Protein AF-A0A7R9HHH2-F1 (afdb_monomer_lite)

Sequence (138 aa):
MLSQEPVNQCVPVCSQGCVRGSCVEPDVCRCNFGYVGANCSIQCQCNGHANCAGPDKLDQCLECHNNTKGSQCEKCKPLFVGDPTNNGQCVPCVDYCNGHTHVCINDSITSFPFSSVSSDISLDELEQYLGEGPTTSA

Structure (mmCIF, N/CA/C/O backbone):
data_AF-A0A7R9HHH2-F1
#
_entry.id   AF-A0A7R9HHH2-F1
#
loop_
_atom_site.group_PDB
_atom_site.id
_atom_site.type_symbol
_atom_site.label_atom_id
_atom_site.label_alt_id
_atom_site.label_comp_id
_atom_site.label_asym_id
_atom_site.label_entity_id
_atom_site.label_seq_id
_atom_site.pdbx_PDB_ins_code
_atom_site.Cartn_x
_atom_site.Cartn_y
_atom_site.Cartn_z
_atom_site.occupancy
_atom_site.B_iso_or_equiv
_atom_site.auth_seq_id
_atom_site.auth_comp_id
_atom_site.auth_asym_id
_atom_site.auth_atom_id
_atom_site.pdbx_PDB_model_num
ATOM 1 N N . MET A 1 1 ? -33.622 -30.530 -1.729 1.00 43.50 1 MET A N 1
ATOM 2 C CA . MET A 1 1 ? -33.291 -30.710 -0.304 1.00 43.50 1 MET A CA 1
ATOM 3 C C . MET A 1 1 ? -32.031 -29.914 -0.017 1.00 43.50 1 MET A C 1
ATOM 5 O O . MET A 1 1 ? -30.972 -30.309 -0.475 1.00 43.50 1 MET A O 1
ATOM 9 N N . LEU A 1 2 ? -32.158 -28.770 0.652 1.00 51.06 2 LEU A N 1
ATOM 10 C CA . LEU A 1 2 ? -31.061 -28.134 1.378 1.00 51.06 2 LEU A CA 1
ATOM 11 C C . LEU A 1 2 ? -31.624 -27.900 2.774 1.00 51.06 2 LEU A C 1
ATOM 13 O O . LEU A 1 2 ? -32.507 -27.069 2.967 1.00 51.06 2 LEU A O 1
ATOM 17 N N . SER A 1 3 ? -31.218 -28.756 3.698 1.00 51.06 3 SER A N 1
ATOM 18 C CA . SER A 1 3 ? -31.527 -28.678 5.118 1.00 51.06 3 SER A CA 1
ATOM 19 C C . SER A 1 3 ? -30.930 -27.390 5.684 1.00 51.06 3 SER A C 1
ATOM 21 O O . SER A 1 3 ? -29.721 -27.298 5.883 1.00 51.06 3 SER A O 1
ATOM 23 N N . GLN A 1 4 ? -31.773 -26.384 5.917 1.00 64.00 4 GLN A N 1
ATOM 24 C CA . GLN A 1 4 ? -31.454 -25.294 6.834 1.00 64.00 4 GLN A CA 1
ATOM 25 C C . GLN A 1 4 ? -31.542 -25.861 8.251 1.00 64.00 4 GLN A C 1
ATOM 27 O O . GLN A 1 4 ? -32.618 -25.941 8.838 1.00 64.00 4 GLN A O 1
ATOM 32 N N . GLU A 1 5 ? -30.400 -26.322 8.755 1.00 70.56 5 GLU A N 1
ATOM 33 C CA . GLU A 1 5 ? -30.196 -26.548 10.184 1.00 70.56 5 GLU A CA 1
ATOM 34 C C . GLU A 1 5 ? -30.477 -25.227 10.927 1.00 70.56 5 GLU A C 1
ATOM 36 O O . GLU A 1 5 ? -30.011 -24.170 10.480 1.00 70.56 5 GLU A O 1
ATOM 41 N N . PRO A 1 6 ? -31.228 -25.232 12.041 1.00 61.78 6 PRO A N 1
ATOM 42 C CA . PRO A 1 6 ? -31.394 -24.035 12.846 1.00 61.78 6 PRO A CA 1
ATOM 43 C C . PRO A 1 6 ? -30.031 -23.684 13.440 1.00 61.78 6 PRO A C 1
ATOM 45 O O . PRO A 1 6 ? -29.454 -24.453 14.210 1.00 61.78 6 PRO A O 1
ATOM 48 N N . VAL A 1 7 ? -29.495 -22.525 13.063 1.00 64.31 7 VAL A N 1
ATOM 49 C CA . VAL A 1 7 ? -28.223 -22.041 13.595 1.00 64.31 7 VAL A CA 1
ATOM 50 C C . VAL A 1 7 ? -28.445 -21.665 15.064 1.00 64.31 7 VAL A C 1
ATOM 52 O O . VAL A 1 7 ? -28.759 -20.524 15.385 1.00 64.31 7 VAL A O 1
ATOM 55 N N . ASN A 1 8 ? -28.289 -22.627 15.977 1.00 68.00 8 ASN A N 1
ATOM 56 C CA . ASN A 1 8 ? -28.248 -22.413 17.432 1.00 68.00 8 ASN A CA 1
ATOM 57 C C . ASN A 1 8 ? -26.927 -21.741 17.860 1.00 68.00 8 ASN A C 1
ATOM 59 O O . ASN A 1 8 ? -26.349 -22.071 18.894 1.00 68.00 8 ASN A O 1
ATOM 63 N N . GLN A 1 9 ? -26.410 -20.826 17.043 1.00 74.62 9 GLN A N 1
ATOM 64 C CA . GLN A 1 9 ? -25.161 -20.130 17.292 1.00 74.62 9 GLN A CA 1
ATOM 65 C C . GLN A 1 9 ? -25.474 -18.667 17.570 1.00 74.62 9 GLN A C 1
ATOM 67 O O . GLN A 1 9 ? -26.028 -17.964 16.726 1.00 74.62 9 GLN A O 1
ATOM 72 N N . CYS A 1 10 ? -25.110 -18.206 18.764 1.00 85.94 10 CYS A N 1
ATOM 73 C CA . CYS A 1 10 ? -25.098 -16.784 19.062 1.00 85.94 10 CYS A CA 1
ATOM 74 C C . CYS A 1 10 ? -24.119 -16.101 18.101 1.00 85.94 10 CYS A C 1
ATOM 76 O O . CYS A 1 10 ? -22.928 -16.416 18.108 1.00 85.94 10 CYS A O 1
ATOM 78 N N . VAL A 1 11 ? -24.623 -15.185 17.275 1.00 89.06 11 VAL A N 1
ATOM 79 C CA . VAL A 1 11 ? -23.79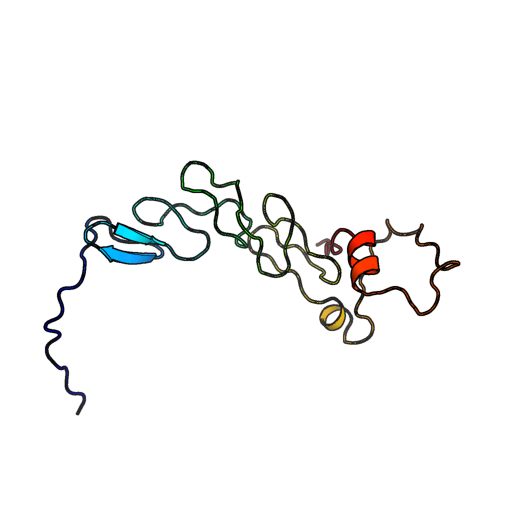3 -14.342 16.410 1.00 89.06 11 VAL A CA 1
ATOM 80 C C . VAL A 1 11 ? -23.595 -12.975 17.068 1.00 89.06 11 VAL A C 1
ATOM 82 O O . VAL A 1 11 ? -24.539 -12.447 17.665 1.00 89.06 11 VAL A O 1
ATOM 85 N N . PRO A 1 12 ? -22.386 -12.396 17.003 1.00 94.31 12 PRO A N 1
ATOM 86 C CA . PRO A 1 12 ? -22.137 -11.071 17.550 1.00 94.31 12 PRO A CA 1
ATOM 87 C C . PRO A 1 12 ? -22.927 -10.009 16.776 1.00 94.31 12 PRO A C 1
ATOM 89 O O . PRO A 1 12 ? -23.108 -10.106 15.560 1.00 94.31 12 PRO A O 1
ATOM 92 N N . VAL A 1 13 ? -23.384 -8.982 17.493 1.00 96.19 13 VAL A N 1
ATOM 93 C CA . VAL A 1 13 ? -24.129 -7.853 16.926 1.00 96.19 13 VAL A CA 1
ATOM 94 C C . VAL A 1 13 ? -23.319 -6.578 17.116 1.00 96.19 13 VAL A C 1
ATOM 96 O O . VAL A 1 13 ? -22.905 -6.264 18.226 1.00 96.19 13 VAL A O 1
ATOM 99 N N . CYS A 1 14 ? -23.126 -5.832 16.031 1.00 97.44 14 CYS A N 1
ATOM 100 C CA . CYS A 1 14 ? -22.473 -4.529 16.038 1.00 97.44 14 CYS A CA 1
ATOM 101 C C . CYS A 1 14 ? -23.527 -3.477 15.691 1.00 97.44 14 CYS A C 1
ATOM 103 O O . CYS A 1 14 ? -24.030 -3.455 14.568 1.00 97.44 14 CYS A O 1
ATOM 105 N N . SER A 1 15 ? -23.874 -2.622 16.647 1.00 96.50 15 SER A N 1
ATOM 106 C CA . SER A 1 15 ? -24.962 -1.640 16.548 1.00 96.50 15 SER A CA 1
ATOM 107 C C . SER A 1 15 ? -24.768 -0.637 15.406 1.00 96.50 15 SER A C 1
ATOM 109 O O . SER A 1 15 ? -25.725 -0.282 14.723 1.00 96.50 15 SER A O 1
ATOM 111 N N . GLN A 1 16 ? -23.522 -0.226 15.162 1.00 95.00 16 GLN A N 1
ATOM 112 C CA . GLN A 1 16 ? -23.128 0.654 14.053 1.00 95.00 16 GLN A CA 1
ATOM 113 C C . GLN A 1 16 ? -22.808 -0.110 12.755 1.00 95.00 16 GLN A C 1
ATOM 115 O O . GLN A 1 16 ? -22.513 0.503 11.728 1.00 95.00 16 GLN A O 1
ATOM 120 N N . GLY A 1 17 ? -22.839 -1.445 12.798 1.00 96.56 17 GLY A N 1
ATOM 121 C CA . GLY A 1 17 ? -22.335 -2.316 11.741 1.00 96.56 17 GLY A CA 1
ATOM 122 C C . GLY A 1 17 ? -20.811 -2.255 11.567 1.00 96.56 17 GLY A C 1
ATOM 123 O O . GLY A 1 17 ? -20.118 -1.473 12.210 1.00 96.56 17 GLY A O 1
ATOM 124 N N . CYS A 1 18 ? -20.289 -3.090 10.666 1.00 98.12 18 CYS A N 1
ATOM 125 C CA . CYS A 1 18 ? -18.897 -3.049 10.212 1.00 98.12 18 CYS A CA 1
ATOM 126 C C . CYS A 1 18 ? -18.901 -2.859 8.689 1.00 98.12 18 CYS A C 1
ATOM 128 O O . CYS A 1 18 ? -19.166 -3.808 7.955 1.00 98.12 18 CYS A O 1
ATOM 130 N N . VAL A 1 19 ? -18.645 -1.639 8.204 1.00 97.88 19 VAL A N 1
ATOM 131 C CA . VAL A 1 19 ? -18.806 -1.260 6.784 1.00 97.88 19 VAL A CA 1
ATOM 132 C C . VAL A 1 19 ? -17.877 -2.070 5.881 1.00 97.88 19 VAL A C 1
ATOM 134 O O . VAL A 1 19 ? -18.279 -2.550 4.824 1.00 97.88 19 VAL A O 1
ATOM 137 N N . ARG A 1 20 ? -16.622 -2.234 6.310 1.00 97.88 20 ARG A N 1
ATOM 138 C CA . ARG A 1 20 ? -15.601 -3.038 5.626 1.00 97.88 20 ARG A CA 1
ATOM 139 C C . ARG A 1 20 ? -14.915 -3.961 6.614 1.00 97.88 20 ARG A C 1
ATOM 141 O O . ARG A 1 20 ? -13.722 -3.845 6.872 1.00 97.88 20 ARG A O 1
ATOM 148 N N . GLY A 1 21 ? -15.695 -4.854 7.201 1.00 97.38 21 GLY A N 1
ATOM 149 C CA . GLY A 1 21 ? -15.194 -5.818 8.164 1.00 97.38 21 GLY A CA 1
ATOM 150 C C . GLY A 1 21 ? -16.255 -6.823 8.567 1.00 97.38 21 GLY A C 1
ATOM 151 O O . GLY A 1 21 ? -17.317 -6.921 7.956 1.00 97.38 21 GLY A O 1
ATOM 152 N N . SER A 1 22 ? -15.964 -7.570 9.621 1.00 97.50 22 SER A N 1
ATOM 153 C CA . SER A 1 22 ? -16.910 -8.498 10.233 1.00 97.50 22 SER A CA 1
ATOM 154 C C . SER A 1 22 ? -17.031 -8.209 11.720 1.00 97.50 22 SER A C 1
ATOM 156 O O . SER A 1 22 ? -16.032 -7.917 12.376 1.00 97.50 22 SER A O 1
ATOM 158 N N . CYS A 1 23 ? -18.248 -8.315 12.244 1.00 97.62 23 CYS A N 1
ATOM 159 C CA . CYS A 1 23 ? -18.484 -8.254 13.679 1.00 97.62 23 CYS A CA 1
ATOM 160 C C . CYS A 1 23 ? -17.935 -9.540 14.305 1.00 97.62 23 CYS A C 1
ATOM 162 O O . CYS A 1 23 ? -18.311 -10.634 13.878 1.00 97.62 23 CYS A O 1
ATOM 164 N N . VAL A 1 24 ? -17.009 -9.418 15.252 1.00 96.38 24 VAL A N 1
ATOM 165 C CA . VAL A 1 24 ? -16.363 -10.572 15.904 1.00 96.38 24 VAL A CA 1
ATOM 166 C C . VAL A 1 24 ? -16.789 -10.723 17.359 1.00 96.38 24 VAL A C 1
ATOM 168 O O . VAL A 1 24 ? -16.824 -11.840 17.864 1.00 96.38 24 VAL A O 1
ATOM 171 N N . GLU A 1 25 ? -17.200 -9.626 17.992 1.00 96.06 25 GLU A N 1
ATOM 172 C CA . GLU A 1 25 ? -17.791 -9.566 19.332 1.00 96.06 25 GLU A CA 1
ATOM 173 C C . GLU A 1 25 ? -18.835 -8.432 19.349 1.00 96.06 25 GLU A C 1
ATOM 175 O O . GLU A 1 25 ? -18.867 -7.643 18.398 1.00 96.06 25 GLU A O 1
ATOM 180 N N . PRO A 1 26 ? -19.707 -8.327 20.371 1.00 95.81 26 PRO A N 1
ATOM 181 C CA . PRO A 1 26 ? -20.641 -7.210 20.473 1.00 95.81 26 PRO A CA 1
ATOM 182 C C . PRO A 1 26 ? -19.933 -5.857 20.333 1.00 95.81 26 PRO A C 1
ATOM 184 O O . PRO A 1 26 ? -19.032 -5.547 21.106 1.00 95.81 26 PRO A O 1
ATOM 187 N N . ASP A 1 27 ? -20.326 -5.088 19.317 1.00 96.31 27 ASP A N 1
ATOM 188 C CA . ASP A 1 27 ? -19.736 -3.789 18.951 1.00 96.31 27 ASP A CA 1
ATOM 189 C C . ASP A 1 27 ? -18.217 -3.786 18.654 1.00 96.31 27 ASP A C 1
ATOM 191 O O . ASP A 1 27 ? -17.600 -2.722 18.598 1.00 96.31 27 ASP A O 1
ATOM 195 N N . VAL A 1 28 ? -17.611 -4.950 18.385 1.00 97.19 28 VAL A N 1
ATOM 196 C CA . VAL A 1 28 ? -16.199 -5.066 17.983 1.00 97.19 28 VAL A CA 1
ATOM 197 C C . VAL A 1 28 ? -16.096 -5.551 16.541 1.00 97.19 28 VAL A C 1
ATOM 199 O O . VAL A 1 28 ? -16.453 -6.686 16.203 1.00 97.19 28 VAL A O 1
ATOM 202 N N . CYS A 1 29 ? -15.545 -4.693 15.684 1.00 98.25 29 CYS A N 1
ATOM 203 C CA . CYS A 1 29 ? -15.290 -5.006 14.285 1.00 98.25 29 CYS A CA 1
ATOM 204 C C . CYS A 1 29 ? -13.851 -5.482 14.052 1.00 98.25 29 CYS A C 1
ATOM 206 O O . CYS A 1 29 ? -12.887 -4.817 14.425 1.00 98.25 29 CYS A O 1
ATOM 208 N N . ARG A 1 30 ? -13.701 -6.589 13.319 1.00 98.19 30 ARG A N 1
ATOM 209 C CA . ARG A 1 30 ? -12.452 -6.937 12.632 1.00 98.19 30 ARG A CA 1
ATOM 210 C C . ARG A 1 30 ? -12.483 -6.329 11.236 1.00 98.19 30 ARG A C 1
ATOM 212 O O . ARG A 1 30 ? -13.235 -6.801 10.380 1.00 98.19 30 ARG A O 1
ATOM 219 N N . CYS A 1 31 ? -11.686 -5.290 11.017 1.00 98.69 31 CYS A N 1
ATOM 220 C CA . CYS A 1 31 ? -11.637 -4.591 9.738 1.00 98.69 31 CYS A CA 1
ATOM 221 C C . CYS A 1 31 ? -10.892 -5.381 8.662 1.00 98.69 31 CYS A C 1
ATOM 223 O O . CYS A 1 31 ? -9.963 -6.139 8.941 1.00 98.69 31 CYS A O 1
ATOM 225 N N . ASN A 1 32 ? -11.333 -5.198 7.420 1.00 98.62 32 ASN A N 1
ATOM 226 C CA . ASN A 1 32 ? -10.644 -5.687 6.238 1.00 98.62 32 ASN A CA 1
ATOM 227 C C . ASN A 1 32 ? -9.340 -4.907 6.030 1.00 98.62 32 ASN A C 1
ATOM 229 O O . ASN A 1 32 ? -9.160 -3.809 6.556 1.00 98.62 32 ASN A O 1
ATOM 233 N N . PHE A 1 33 ? -8.457 -5.472 5.210 1.00 98.44 33 PHE A N 1
ATOM 234 C CA . PHE A 1 33 ? -7.183 -4.861 4.849 1.00 98.44 33 PHE A CA 1
ATOM 235 C C . PHE A 1 33 ? -7.333 -3.399 4.395 1.00 98.44 33 PHE A C 1
ATOM 237 O O . PHE A 1 33 ? -8.175 -3.094 3.549 1.00 98.44 33 PHE A O 1
ATOM 244 N N . GLY A 1 34 ? -6.506 -2.515 4.957 1.00 98.50 34 GLY A N 1
ATOM 245 C CA . GLY A 1 34 ? -6.476 -1.088 4.638 1.00 98.50 34 GLY A CA 1
ATOM 246 C C . GLY A 1 34 ? -7.580 -0.253 5.293 1.00 98.50 34 GLY A C 1
ATOM 247 O O . GLY A 1 34 ? -7.706 0.924 4.956 1.00 98.50 34 GLY A O 1
ATOM 248 N N . TYR A 1 35 ? -8.368 -0.820 6.215 1.00 98.69 35 TYR A N 1
ATOM 249 C CA . TYR A 1 35 ? -9.439 -0.109 6.920 1.00 98.69 35 TYR A CA 1
ATOM 250 C C . TYR A 1 35 ? -9.299 -0.190 8.440 1.00 98.69 35 TYR A C 1
ATOM 252 O O . TYR A 1 35 ? -8.895 -1.208 8.997 1.00 98.69 35 TYR A O 1
ATOM 260 N N . VAL A 1 36 ? -9.673 0.897 9.112 1.00 98.44 36 VAL A N 1
ATOM 261 C CA . VAL A 1 36 ? -9.602 1.085 10.566 1.00 98.44 36 VAL A CA 1
ATOM 262 C C . VAL A 1 36 ? -10.813 1.882 11.077 1.00 98.44 36 VAL A C 1
ATOM 264 O O . VAL A 1 36 ? -11.684 2.305 10.311 1.00 98.44 36 VAL A O 1
ATOM 267 N N . GLY A 1 37 ? -10.875 2.090 12.394 1.00 97.62 37 GLY A N 1
ATOM 268 C CA . GLY A 1 37 ? -11.965 2.793 13.075 1.00 97.62 37 GLY A CA 1
ATOM 269 C C . GLY A 1 37 ? -13.042 1.850 13.613 1.00 97.62 37 GLY A C 1
ATOM 270 O O . GLY A 1 37 ? -13.076 0.669 13.274 1.00 97.62 37 GLY A O 1
ATOM 271 N N . ALA A 1 38 ? -13.932 2.383 14.455 1.00 96.69 38 ALA A N 1
ATOM 272 C CA . ALA A 1 38 ? -14.899 1.588 15.221 1.00 96.69 38 ALA A CA 1
ATOM 273 C C . ALA A 1 38 ? -15.819 0.709 14.350 1.00 96.69 38 ALA A C 1
ATOM 275 O O . ALA A 1 38 ? -16.127 -0.414 14.729 1.00 96.69 38 ALA A O 1
ATOM 276 N N . ASN A 1 39 ? -16.212 1.191 13.166 1.00 97.69 39 ASN A N 1
ATOM 277 C CA . ASN A 1 39 ? -17.040 0.460 12.201 1.00 97.69 39 ASN A CA 1
ATOM 278 C C . ASN A 1 39 ? -16.316 0.183 10.866 1.00 97.69 39 ASN A C 1
ATOM 280 O O . ASN A 1 39 ? -16.965 -0.121 9.863 1.00 97.69 39 ASN A O 1
ATOM 284 N N . CYS A 1 40 ? -14.984 0.301 10.827 1.00 98.31 40 CYS A N 1
ATOM 285 C CA . CYS A 1 40 ? -14.160 0.075 9.633 1.00 98.31 40 CYS A CA 1
ATOM 286 C C . CYS A 1 40 ? -14.470 0.987 8.430 1.00 98.31 40 CYS A C 1
ATOM 288 O O . CYS A 1 40 ? -14.294 0.572 7.283 1.00 98.31 40 CYS A O 1
ATOM 290 N N . SER A 1 41 ? -14.964 2.209 8.652 1.00 98.00 41 SER A N 1
ATOM 291 C CA . SER A 1 41 ? -15.246 3.160 7.567 1.00 98.00 41 SER A CA 1
ATOM 292 C C . SER A 1 41 ? -14.051 4.032 7.170 1.00 98.00 41 SER A C 1
ATOM 294 O O . SER A 1 41 ? -14.143 4.754 6.180 1.00 98.00 41 SER A O 1
ATOM 296 N N . ILE A 1 42 ? -12.956 4.013 7.936 1.00 98.06 42 ILE A N 1
ATOM 297 C CA . ILE A 1 42 ? -11.800 4.890 7.722 1.00 98.06 42 ILE A CA 1
ATOM 298 C C . ILE A 1 42 ? -10.736 4.114 6.951 1.00 98.06 42 ILE A C 1
ATOM 300 O O . ILE A 1 42 ? -10.333 3.033 7.372 1.00 98.06 42 ILE A O 1
ATOM 304 N N . GLN A 1 43 ? -10.288 4.652 5.820 1.00 98.25 43 GLN A N 1
ATOM 305 C CA . GLN A 1 43 ? -9.253 4.035 4.995 1.00 98.25 43 GLN A CA 1
ATOM 306 C C . GLN A 1 43 ? -7.859 4.526 5.407 1.00 98.25 43 GLN A C 1
ATOM 308 O O . GLN A 1 43 ? -7.663 5.716 5.651 1.00 98.25 43 GLN A O 1
ATOM 313 N N . CYS A 1 44 ? -6.889 3.616 5.449 1.00 98.44 44 CYS A N 1
ATOM 314 C CA . CYS A 1 44 ? -5.477 3.947 5.622 1.00 98.44 44 CYS A CA 1
ATOM 315 C C . CYS A 1 44 ? -4.924 4.710 4.403 1.00 98.44 44 CYS A C 1
ATOM 317 O O . CYS A 1 44 ? -5.273 4.416 3.259 1.00 98.44 44 CYS A O 1
ATOM 319 N N . GLN A 1 45 ? -3.999 5.641 4.635 1.00 98.38 45 GLN A N 1
ATOM 320 C CA . GLN A 1 45 ? -3.328 6.464 3.618 1.00 98.38 45 GLN A CA 1
ATOM 321 C C . GLN A 1 45 ? -2.062 5.771 3.084 1.00 98.38 45 GLN A C 1
ATOM 323 O O . GLN A 1 45 ? -0.987 6.350 3.007 1.00 98.38 45 GLN A O 1
ATOM 328 N N . CYS A 1 46 ? -2.201 4.497 2.715 1.00 98.50 46 CYS A N 1
ATOM 329 C CA . CYS A 1 46 ? -1.101 3.638 2.259 1.00 98.50 46 CYS A CA 1
ATOM 330 C C . CYS A 1 46 ? -1.240 3.252 0.782 1.00 98.50 46 CYS A C 1
ATOM 332 O O . CYS A 1 46 ? -0.943 2.120 0.410 1.00 98.50 46 CYS A O 1
ATOM 334 N N . ASN A 1 47 ? -1.834 4.137 -0.028 1.00 98.00 47 ASN A N 1
ATOM 335 C CA . ASN A 1 47 ? -2.165 3.909 -1.442 1.00 98.00 47 ASN A CA 1
ATOM 336 C C . ASN A 1 47 ? -2.947 2.610 -1.734 1.00 98.00 47 ASN A C 1
ATOM 338 O O . ASN A 1 47 ? -2.990 2.157 -2.868 1.00 98.00 47 ASN A O 1
ATOM 342 N N . GLY A 1 48 ? -3.612 2.025 -0.731 1.00 98.06 48 GLY A N 1
ATOM 343 C CA . GLY A 1 48 ? -4.319 0.745 -0.869 1.00 98.06 48 GLY A CA 1
ATOM 344 C C . GLY A 1 48 ? 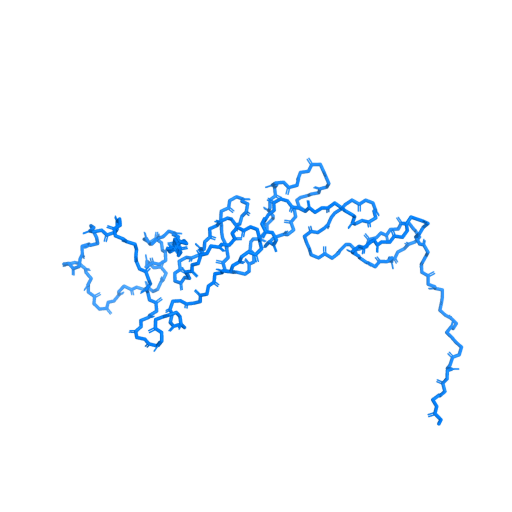-3.439 -0.498 -0.697 1.00 98.06 48 GLY A C 1
ATOM 345 O O . GLY A 1 48 ? -3.909 -1.606 -0.932 1.00 98.06 48 GLY A O 1
ATOM 346 N N . HIS A 1 49 ? -2.194 -0.339 -0.243 1.00 98.44 49 HIS A N 1
ATOM 347 C CA . HIS A 1 49 ? -1.194 -1.408 -0.209 1.00 98.44 49 HIS A CA 1
ATOM 348 C C . HIS A 1 49 ? -0.690 -1.774 1.190 1.00 98.44 49 HIS A C 1
ATOM 350 O O . HIS A 1 49 ? 0.194 -2.618 1.299 1.00 98.44 49 HIS A O 1
ATOM 356 N N . ALA A 1 50 ? -1.246 -1.214 2.267 1.00 98.56 50 ALA A N 1
ATOM 357 C CA . ALA A 1 50 ? -0.924 -1.634 3.632 1.00 98.56 50 ALA A CA 1
ATOM 358 C C . ALA A 1 50 ? -2.072 -1.397 4.620 1.00 98.56 50 ALA A C 1
ATOM 360 O O . ALA A 1 50 ? -2.939 -0.544 4.411 1.00 98.56 50 ALA A O 1
ATOM 361 N N . ASN A 1 51 ? -2.010 -2.109 5.747 1.00 98.50 51 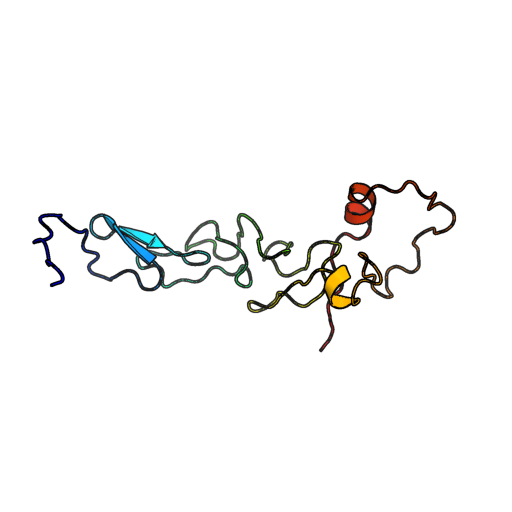ASN A N 1
ATOM 362 C CA . ASN A 1 51 ? -2.651 -1.667 6.984 1.00 98.50 51 ASN A CA 1
ATOM 363 C C . ASN A 1 51 ? -1.838 -0.527 7.616 1.00 98.50 51 ASN A C 1
ATOM 365 O O . ASN A 1 51 ? -0.619 -0.450 7.447 1.00 98.50 51 ASN A O 1
ATOM 369 N N . CYS A 1 52 ? -2.509 0.318 8.391 1.00 98.56 52 CYS A N 1
ATOM 370 C CA . CYS A 1 52 ? -1.906 1.424 9.126 1.00 98.56 52 CYS A CA 1
ATOM 371 C C . CYS A 1 52 ? -1.964 1.187 10.639 1.00 98.56 52 CYS A C 1
ATOM 373 O O . CYS A 1 52 ? -2.712 0.336 11.123 1.00 98.56 52 CYS A O 1
ATOM 375 N N . ALA A 1 53 ? -1.169 1.947 11.392 1.00 98.12 53 ALA A N 1
ATOM 376 C CA . ALA A 1 53 ? -1.037 1.782 12.839 1.00 98.12 53 ALA A CA 1
ATOM 377 C C . ALA A 1 53 ? -2.343 2.018 13.625 1.00 98.12 53 ALA A C 1
ATOM 379 O O . ALA A 1 53 ? -2.459 1.566 14.763 1.00 98.12 53 ALA A O 1
ATOM 380 N N . GLY A 1 54 ? -3.325 2.709 13.042 1.00 97.31 54 GLY A N 1
ATOM 381 C CA . GLY A 1 54 ? -4.645 2.889 13.641 1.00 97.31 54 GLY A CA 1
ATOM 382 C C . GLY A 1 54 ? -5.406 4.088 13.070 1.00 97.31 54 GLY A C 1
ATOM 383 O O . GLY A 1 54 ? -4.899 4.770 12.180 1.00 97.31 54 GLY A O 1
ATOM 384 N N . PRO A 1 55 ? -6.614 4.375 13.591 1.00 97.38 55 PRO A N 1
ATOM 385 C CA . PRO A 1 55 ? -7.467 5.462 13.101 1.00 97.38 55 PRO A CA 1
ATOM 386 C C . PRO A 1 55 ? -6.856 6.862 13.271 1.00 97.38 55 PRO A C 1
ATOM 388 O O . PRO A 1 55 ? -7.172 7.748 12.484 1.00 97.38 55 PRO A O 1
ATOM 391 N N . ASP A 1 56 ? -5.952 7.046 14.237 1.00 97.94 56 ASP A N 1
ATOM 392 C CA . ASP A 1 56 ? -5.261 8.323 14.479 1.00 97.94 56 ASP A CA 1
ATOM 393 C C . ASP A 1 56 ? -3.947 8.465 13.690 1.00 97.94 56 ASP A C 1
ATOM 395 O O . ASP A 1 56 ? -3.295 9.505 13.748 1.00 97.94 56 ASP A O 1
ATOM 399 N N . LYS A 1 57 ? -3.517 7.407 12.991 1.00 98.12 57 LYS A N 1
ATOM 400 C CA . LYS A 1 57 ? -2.223 7.322 12.296 1.00 98.12 57 LYS A CA 1
ATOM 401 C C . LYS A 1 57 ? -2.385 6.609 10.959 1.00 98.12 57 LYS A C 1
ATOM 403 O O . LYS A 1 57 ? -1.882 5.502 10.759 1.00 98.12 57 LYS A O 1
ATOM 408 N N . LEU A 1 58 ? -3.155 7.233 10.071 1.00 98.31 58 LEU A N 1
ATOM 409 C CA . LEU A 1 58 ? -3.550 6.641 8.792 1.00 98.31 58 LEU A CA 1
ATOM 410 C C . LEU A 1 58 ? -2.387 6.509 7.801 1.00 98.31 58 LEU A C 1
ATOM 412 O O . LEU A 1 58 ? -2.433 5.634 6.944 1.00 98.31 58 LEU A O 1
ATOM 416 N N . ASP A 1 59 ? -1.370 7.355 7.926 1.00 97.88 59 ASP A N 1
ATOM 417 C CA . ASP A 1 59 ? -0.167 7.443 7.091 1.00 97.88 59 ASP A CA 1
ATOM 418 C C . ASP A 1 59 ? 1.000 6.584 7.606 1.00 97.88 59 ASP A C 1
ATOM 420 O O . ASP A 1 59 ? 1.978 6.358 6.896 1.00 97.88 59 ASP A O 1
ATOM 424 N N . GLN A 1 60 ? 0.906 6.060 8.833 1.00 98.25 60 GLN A N 1
ATOM 425 C CA . GLN A 1 60 ? 1.898 5.136 9.374 1.00 98.25 60 GLN A CA 1
ATOM 426 C C . GLN A 1 60 ? 1.609 3.709 8.893 1.00 98.25 60 GLN A C 1
ATOM 428 O O . GLN A 1 60 ? 0.991 2.907 9.601 1.00 98.25 60 GLN A O 1
ATOM 433 N N . CYS A 1 61 ? 2.059 3.401 7.680 1.00 98.56 61 CYS A N 1
ATOM 434 C CA . CYS A 1 61 ? 1.907 2.090 7.055 1.00 98.56 61 CYS A CA 1
ATOM 435 C C . CYS A 1 61 ? 2.796 1.039 7.733 1.00 98.56 61 CYS A C 1
ATOM 437 O O . CYS A 1 61 ? 3.971 1.285 8.002 1.00 98.56 61 CYS A O 1
ATOM 439 N N . LEU A 1 62 ? 2.226 -0.132 8.037 1.00 98.12 62 LEU A N 1
ATOM 440 C CA . LEU A 1 62 ? 2.914 -1.190 8.786 1.00 98.12 62 LEU A CA 1
ATOM 441 C C . LEU A 1 62 ? 3.794 -2.060 7.882 1.00 98.12 62 LEU A C 1
ATOM 443 O O . LEU A 1 62 ? 4.981 -2.230 8.146 1.00 98.12 62 LEU A O 1
ATOM 447 N N . GLU A 1 63 ? 3.207 -2.601 6.815 1.00 98.19 63 GLU A N 1
ATOM 448 C CA . GLU A 1 63 ? 3.886 -3.459 5.845 1.00 98.19 63 GLU A CA 1
ATOM 449 C C . GLU A 1 63 ? 3.283 -3.240 4.455 1.00 98.19 63 GLU A C 1
ATOM 451 O O . GLU A 1 63 ? 2.079 -3.408 4.261 1.00 98.19 63 GLU A O 1
ATOM 456 N N . CYS A 1 64 ? 4.119 -2.850 3.491 1.00 98.44 64 CYS A N 1
ATOM 457 C CA . CYS A 1 64 ? 3.698 -2.643 2.110 1.00 98.44 64 CYS A CA 1
ATOM 458 C C . CYS A 1 64 ? 3.586 -3.970 1.343 1.00 98.44 64 CYS A C 1
ATOM 460 O O . CYS A 1 64 ? 4.546 -4.741 1.234 1.00 98.44 64 CYS A O 1
ATOM 462 N N . HIS A 1 65 ? 2.415 -4.198 0.755 1.00 98.31 65 HIS A N 1
ATOM 463 C CA . HIS A 1 65 ? 2.068 -5.342 -0.085 1.00 98.31 65 HIS A CA 1
ATOM 464 C C . HIS A 1 65 ? 2.038 -4.955 -1.573 1.00 98.31 65 HIS A C 1
ATOM 466 O O . HIS A 1 65 ? 2.422 -3.856 -1.955 1.00 98.31 65 HIS A O 1
ATOM 472 N N . ASN A 1 66 ? 1.628 -5.877 -2.448 1.00 97.88 66 ASN A N 1
ATOM 473 C CA . ASN A 1 66 ? 1.512 -5.643 -3.898 1.00 97.88 66 ASN A CA 1
ATOM 474 C C . ASN A 1 66 ? 2.792 -5.105 -4.561 1.00 97.88 66 ASN A C 1
ATOM 476 O O . ASN A 1 66 ? 2.733 -4.268 -5.455 1.00 97.88 66 ASN A O 1
ATOM 480 N N . ASN A 1 67 ? 3.951 -5.602 -4.121 1.00 97.31 67 ASN A N 1
ATOM 481 C CA . ASN A 1 67 ? 5.264 -5.211 -4.642 1.00 97.31 67 ASN A CA 1
ATOM 482 C C . ASN A 1 67 ? 5.567 -3.713 -4.504 1.00 97.31 67 ASN A C 1
ATOM 484 O O . ASN A 1 67 ? 6.334 -3.155 -5.287 1.00 97.31 67 ASN A O 1
ATOM 488 N N . THR A 1 68 ? 4.998 -3.078 -3.480 1.00 97.88 68 THR A N 1
ATOM 489 C CA . THR A 1 68 ? 5.222 -1.665 -3.178 1.00 97.88 68 THR A CA 1
ATOM 490 C C . THR A 1 68 ? 6.194 -1.464 -2.017 1.00 97.88 68 THR A C 1
ATOM 492 O O . THR A 1 68 ? 6.483 -2.375 -1.235 1.00 97.88 68 THR A O 1
ATOM 495 N N . LYS A 1 69 ? 6.739 -0.258 -1.920 1.00 96.75 69 LYS A N 1
ATOM 496 C CA . LYS A 1 69 ? 7.601 0.232 -0.847 1.00 96.75 69 LYS A CA 1
ATOM 497 C C . LYS A 1 69 ? 7.445 1.749 -0.720 1.00 96.75 69 LYS A C 1
ATOM 499 O O . LYS A 1 69 ? 6.736 2.372 -1.504 1.00 96.75 69 LYS A O 1
ATOM 504 N N . GLY A 1 70 ? 8.148 2.335 0.242 1.00 96.12 70 GLY A N 1
ATOM 505 C CA . GLY A 1 70 ? 7.998 3.747 0.605 1.00 96.12 70 GLY A CA 1
ATOM 506 C C . GLY A 1 70 ? 7.247 3.887 1.923 1.00 96.12 70 GLY A C 1
ATOM 507 O O . GLY A 1 70 ? 6.821 2.887 2.502 1.00 96.12 70 GLY A O 1
ATOM 508 N N . SER A 1 71 ? 7.128 5.112 2.430 1.00 97.00 71 SER A N 1
ATOM 509 C CA . SER A 1 71 ? 6.440 5.354 3.706 1.00 97.00 71 SER A CA 1
ATOM 510 C C . SER A 1 71 ? 4.929 5.169 3.594 1.00 97.00 71 SER A C 1
ATOM 512 O O . SER A 1 71 ? 4.295 4.778 4.568 1.00 97.00 71 SER A O 1
ATOM 514 N N . GLN A 1 72 ? 4.371 5.404 2.406 1.00 98.00 72 GLN A N 1
ATOM 515 C CA . GLN A 1 72 ? 2.952 5.281 2.081 1.00 98.00 72 GLN A CA 1
ATOM 516 C C . GLN A 1 72 ? 2.703 4.238 0.985 1.00 98.00 72 GLN A C 1
ATOM 518 O O . GLN A 1 72 ? 1.647 4.247 0.348 1.00 98.00 72 GLN A O 1
ATOM 523 N N . CYS A 1 73 ? 3.663 3.338 0.755 1.00 98.25 73 CYS A N 1
ATOM 524 C CA . CYS A 1 73 ? 3.602 2.325 -0.298 1.00 98.25 73 CYS A CA 1
ATOM 525 C C . CYS A 1 73 ? 3.421 2.922 -1.709 1.00 98.25 73 CYS A C 1
ATOM 527 O O . CYS A 1 73 ? 2.752 2.355 -2.567 1.00 98.25 73 CYS A O 1
ATOM 529 N N . GLU A 1 74 ? 4.004 4.097 -1.927 1.00 96.69 74 GLU A N 1
ATOM 530 C CA . GLU A 1 74 ? 3.855 4.937 -3.115 1.00 96.69 74 GLU A CA 1
ATOM 531 C C . GLU A 1 74 ? 4.863 4.631 -4.232 1.00 96.69 74 GLU A C 1
ATOM 533 O O . GLU A 1 74 ? 4.871 5.297 -5.263 1.00 96.69 74 GLU A O 1
ATOM 538 N N . LYS A 1 75 ? 5.725 3.630 -4.037 1.00 96.25 75 LYS A N 1
ATOM 539 C CA . LYS A 1 75 ? 6.792 3.262 -4.975 1.00 96.25 75 LYS A CA 1
ATOM 540 C C . LYS A 1 75 ? 6.788 1.771 -5.243 1.00 96.25 75 LYS A C 1
ATOM 542 O O . LYS A 1 75 ? 6.474 0.987 -4.352 1.00 96.25 75 LYS A O 1
ATOM 547 N N . CYS A 1 76 ? 7.214 1.358 -6.430 1.00 96.56 76 CYS A N 1
ATOM 548 C CA . CYS A 1 76 ? 7.452 -0.053 -6.703 1.00 96.56 76 CYS A CA 1
ATOM 549 C C . CYS A 1 76 ? 8.765 -0.524 -6.071 1.00 96.56 76 CYS A C 1
ATOM 551 O O . CYS A 1 76 ? 9.756 0.210 -5.999 1.00 96.56 76 CYS A O 1
ATOM 553 N N . LYS A 1 77 ? 8.785 -1.773 -5.602 1.00 95.62 77 LYS A N 1
ATOM 554 C CA . LYS A 1 77 ? 10.029 -2.467 -5.255 1.00 95.62 77 LYS A CA 1
ATOM 555 C C . LYS A 1 77 ? 10.912 -2.617 -6.510 1.00 95.62 77 LYS A C 1
ATOM 557 O O . LYS A 1 77 ? 10.384 -2.571 -7.624 1.00 95.62 77 LYS A O 1
ATOM 562 N N . PRO A 1 78 ? 12.236 -2.801 -6.355 1.00 91.81 78 PRO A N 1
ATOM 563 C CA . PRO A 1 78 ? 13.110 -3.167 -7.468 1.00 91.81 78 PRO A CA 1
ATOM 564 C C . PRO A 1 78 ? 12.561 -4.361 -8.257 1.00 91.81 78 PRO A C 1
ATOM 566 O O . PRO A 1 78 ? 11.908 -5.222 -7.676 1.00 91.81 78 PRO A O 1
ATOM 569 N N . LEU A 1 79 ? 12.846 -4.419 -9.562 1.00 91.56 79 LEU A N 1
ATOM 570 C CA . LEU A 1 79 ? 12.359 -5.463 -10.487 1.00 91.56 79 LEU A CA 1
ATOM 571 C C . LEU A 1 79 ? 10.842 -5.439 -10.761 1.00 91.56 79 LEU A C 1
ATOM 573 O O . LEU A 1 79 ? 10.331 -6.293 -11.490 1.00 91.56 79 LEU A O 1
ATOM 577 N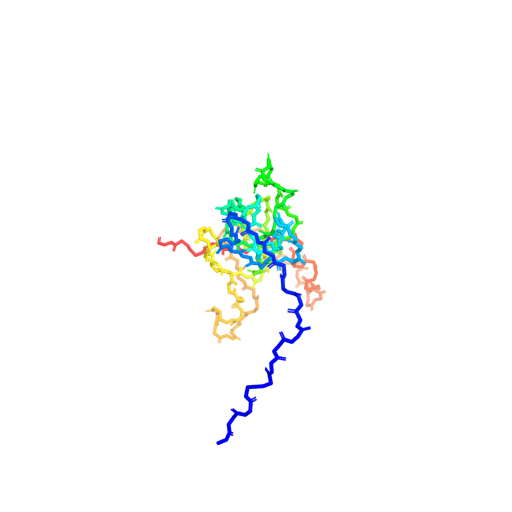 N . PHE A 1 80 ? 10.132 -4.440 -10.237 1.00 95.12 80 PHE A N 1
ATOM 578 C CA . PHE A 1 80 ? 8.752 -4.138 -10.596 1.00 95.12 80 PHE A CA 1
ATOM 579 C C . PHE A 1 80 ? 8.664 -2.763 -11.253 1.00 95.12 80 PHE A C 1
ATOM 581 O O . PHE A 1 80 ? 9.509 -1.901 -11.032 1.00 95.12 80 PHE A O 1
ATOM 588 N N . VAL A 1 81 ? 7.641 -2.556 -12.071 1.00 94.31 81 VAL A N 1
ATOM 589 C CA . VAL A 1 81 ? 7.437 -1.328 -12.842 1.00 94.31 81 VAL A CA 1
ATOM 590 C C . VAL A 1 81 ? 5.966 -0.930 -12.792 1.00 94.31 81 VAL A C 1
ATOM 592 O O . VAL A 1 81 ? 5.092 -1.799 -12.761 1.00 94.31 81 VAL A O 1
ATOM 595 N N . GLY A 1 82 ? 5.690 0.372 -12.743 1.00 95.12 82 GLY A N 1
ATOM 596 C CA . GLY A 1 82 ? 4.325 0.905 -12.701 1.00 95.12 82 GLY A CA 1
ATOM 597 C C . GLY A 1 82 ? 4.156 2.098 -11.765 1.00 95.12 82 GLY A C 1
ATOM 598 O O . GLY A 1 82 ? 5.127 2.628 -11.227 1.00 95.12 82 GLY A O 1
ATOM 599 N N . ASP A 1 83 ? 2.909 2.521 -11.580 1.00 96.06 83 ASP A N 1
ATOM 600 C CA . ASP A 1 83 ? 2.509 3.561 -10.630 1.00 96.06 83 ASP A CA 1
ATOM 601 C C . ASP A 1 83 ? 1.563 2.933 -9.590 1.00 96.06 83 ASP A C 1
ATOM 603 O O . ASP A 1 83 ? 0.440 2.570 -9.949 1.00 96.06 83 ASP A O 1
ATOM 607 N N . PRO A 1 84 ? 2.000 2.733 -8.329 1.00 96.75 84 PRO A N 1
ATOM 608 C CA . PRO A 1 84 ? 1.162 2.173 -7.269 1.00 96.75 84 PRO A CA 1
ATOM 609 C C . PRO A 1 84 ? 0.288 3.216 -6.564 1.00 96.75 84 PRO A C 1
ATOM 611 O O . PRO A 1 84 ? -0.454 2.880 -5.643 1.00 96.75 84 PRO A O 1
ATOM 614 N N . THR A 1 85 ? 0.354 4.495 -6.937 1.00 96.19 85 THR A N 1
ATOM 615 C CA . THR A 1 85 ? -0.496 5.498 -6.296 1.00 96.19 85 THR A CA 1
ATOM 616 C C . THR A 1 85 ? -1.972 5.227 -6.583 1.00 96.19 85 THR A C 1
ATOM 618 O O . THR A 1 85 ? -2.337 4.652 -7.607 1.00 96.19 85 THR A O 1
ATOM 621 N N . ASN A 1 86 ? -2.850 5.616 -5.652 1.00 94.06 86 ASN A N 1
ATOM 622 C CA . ASN A 1 86 ? -4.302 5.441 -5.795 1.00 94.06 86 ASN A CA 1
ATOM 623 C C . ASN A 1 86 ? -4.731 4.000 -6.139 1.00 94.06 86 ASN A C 1
ATOM 625 O O . ASN A 1 86 ? -5.600 3.794 -6.988 1.00 94.06 86 ASN A O 1
ATOM 629 N N . ASN A 1 87 ? -4.161 3.004 -5.450 1.00 95.31 87 ASN A N 1
ATOM 630 C CA . ASN A 1 87 ? -4.449 1.584 -5.669 1.00 95.31 87 ASN A CA 1
ATOM 631 C C . ASN A 1 87 ? -3.991 1.076 -7.052 1.00 95.31 87 ASN A C 1
ATOM 633 O O . ASN A 1 87 ? -4.546 0.101 -7.577 1.00 95.31 87 ASN A O 1
ATOM 637 N N . GLY A 1 88 ? -3.005 1.754 -7.642 1.00 96.38 88 GLY A N 1
ATOM 638 C CA . GLY A 1 88 ? -2.327 1.339 -8.859 1.00 96.38 88 GLY A CA 1
ATOM 639 C C . GLY A 1 88 ? -1.502 0.063 -8.666 1.00 96.38 88 GLY A C 1
ATOM 640 O O . GLY A 1 88 ? -1.627 -0.645 -7.665 1.00 96.38 88 GLY A O 1
ATOM 641 N N . GLN A 1 89 ? -0.696 -0.302 -9.662 1.00 96.12 89 GLN A N 1
ATOM 642 C CA . GLN A 1 89 ? -0.054 -1.618 -9.696 1.00 96.12 89 GLN A CA 1
ATOM 643 C C . GLN A 1 89 ? 1.429 -1.548 -10.031 1.00 96.12 89 GLN A C 1
ATOM 645 O O . GLN A 1 89 ? 1.854 -0.807 -10.911 1.00 96.12 89 GLN A O 1
ATOM 650 N N . CYS A 1 90 ? 2.184 -2.417 -9.362 1.00 97.38 90 CYS A N 1
ATOM 651 C CA . CYS A 1 90 ? 3.567 -2.739 -9.673 1.00 97.38 90 CYS A CA 1
ATOM 652 C C . CYS A 1 90 ? 3.614 -4.136 -10.293 1.00 97.38 90 CYS A C 1
ATOM 654 O O . CYS A 1 90 ? 3.367 -5.135 -9.607 1.00 97.38 90 CYS A O 1
ATOM 656 N N . VAL A 1 91 ? 3.917 -4.207 -11.588 1.00 96.62 91 VAL A N 1
ATOM 657 C CA . VAL A 1 91 ? 3.998 -5.472 -12.329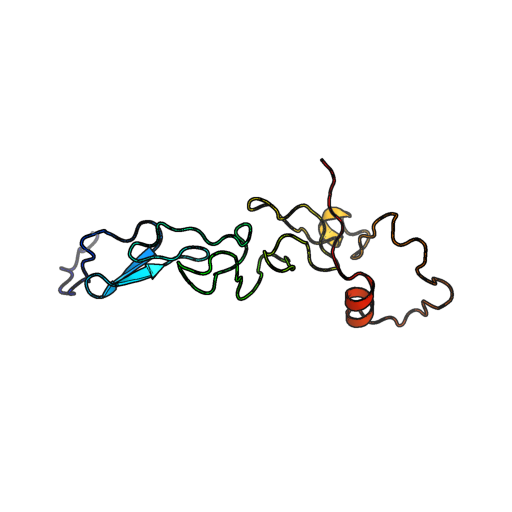 1.00 96.62 91 VAL A CA 1
ATOM 658 C C . VAL A 1 91 ? 5.447 -5.945 -12.440 1.00 96.62 91 VAL A C 1
ATOM 660 O O . VAL A 1 91 ? 6.349 -5.106 -12.483 1.00 96.62 91 VAL A O 1
ATOM 663 N N . PRO A 1 92 ? 5.713 -7.263 -12.469 1.00 96.38 92 PRO A N 1
ATOM 664 C CA . PRO A 1 92 ? 7.067 -7.772 -12.653 1.00 96.38 92 PRO A CA 1
ATOM 665 C C . PRO A 1 92 ? 7.668 -7.295 -13.976 1.00 96.38 92 PRO A C 1
ATOM 667 O O . PRO A 1 92 ? 7.023 -7.349 -15.023 1.00 96.38 92 PRO A O 1
ATOM 670 N N . CYS A 1 93 ? 8.936 -6.897 -13.950 1.00 94.25 93 CYS A N 1
ATOM 671 C CA . CYS A 1 93 ? 9.655 -6.463 -15.145 1.00 94.25 93 CYS A CA 1
ATOM 672 C C . CYS A 1 93 ? 9.718 -7.531 -16.233 1.00 94.25 93 CYS A C 1
ATOM 674 O O . CYS A 1 93 ? 9.632 -7.203 -17.409 1.00 94.25 93 CYS A O 1
ATOM 676 N N . VAL A 1 94 ? 9.802 -8.806 -15.854 1.00 94.31 94 VAL A N 1
ATOM 677 C CA . VAL A 1 94 ? 9.758 -9.912 -16.816 1.00 94.31 94 VAL A CA 1
ATOM 678 C C . VAL A 1 94 ? 8.445 -9.961 -17.581 1.00 94.31 94 VAL A C 1
ATOM 680 O O . VAL A 1 94 ? 8.465 -10.175 -18.788 1.00 94.31 94 VAL A O 1
ATOM 683 N N . ASP A 1 95 ? 7.323 -9.690 -16.921 1.00 96.00 95 ASP A N 1
ATOM 684 C CA . ASP A 1 95 ? 6.018 -9.687 -17.573 1.00 96.00 95 ASP A CA 1
ATOM 685 C C . ASP A 1 95 ? 5.875 -8.439 -18.449 1.00 96.00 95 ASP A C 1
ATOM 687 O O . ASP A 1 95 ? 5.514 -8.533 -19.621 1.00 96.00 95 ASP A O 1
ATOM 691 N N . TYR A 1 96 ? 6.252 -7.274 -17.914 1.00 94.62 96 TYR A N 1
ATOM 692 C CA . TYR A 1 96 ? 6.227 -6.004 -18.642 1.00 94.62 96 TYR A CA 1
ATOM 693 C C . TYR A 1 96 ? 7.111 -6.029 -19.901 1.00 94.62 96 TYR A C 1
ATOM 695 O O . TYR A 1 96 ? 6.706 -5.589 -20.977 1.00 94.62 96 TYR A O 1
ATOM 703 N N . CYS A 1 97 ? 8.306 -6.609 -19.792 1.00 92.50 97 CYS A N 1
ATOM 704 C CA . CYS A 1 97 ? 9.262 -6.777 -20.881 1.00 92.50 97 CYS A CA 1
ATOM 705 C C . CYS A 1 97 ? 9.049 -8.074 -21.675 1.00 92.50 97 CYS A C 1
ATOM 707 O O . CYS A 1 97 ? 9.956 -8.488 -22.393 1.00 92.50 97 CYS A O 1
ATOM 709 N N . ASN A 1 98 ? 7.882 -8.720 -21.574 1.00 95.00 98 ASN A N 1
ATOM 710 C CA . ASN A 1 98 ? 7.502 -9.883 -22.386 1.00 95.00 98 ASN A CA 1
ATOM 711 C C . ASN A 1 98 ? 8.539 -11.032 -22.369 1.00 95.00 98 ASN A C 1
ATOM 713 O O . ASN A 1 98 ? 8.815 -11.661 -23.387 1.00 95.00 98 ASN A O 1
ATOM 717 N N . GLY A 1 99 ? 9.146 -11.294 -21.212 1.00 93.88 99 GLY A N 1
ATOM 718 C CA . GLY A 1 99 ? 10.127 -12.360 -21.003 1.00 93.88 99 GLY A CA 1
ATOM 719 C C . GLY A 1 99 ? 11.562 -12.017 -21.408 1.00 93.88 99 GLY A C 1
ATOM 720 O O . GLY A 1 99 ? 12.441 -12.865 -21.281 1.00 93.88 99 GLY A O 1
ATOM 721 N N . HIS A 1 100 ? 11.834 -10.798 -21.882 1.00 90.44 100 HIS A N 1
ATOM 722 C CA . HIS A 1 100 ? 13.164 -10.433 -22.382 1.00 90.44 100 HIS A CA 1
ATOM 723 C C . HIS A 1 100 ? 14.175 -10.077 -21.284 1.00 90.44 100 HIS A C 1
ATOM 725 O O . HIS A 1 100 ? 15.379 -10.190 -21.508 1.00 90.44 100 HIS A O 1
ATOM 731 N N . THR A 1 101 ? 13.718 -9.629 -20.113 1.00 88.12 101 THR A N 1
ATOM 732 C CA . THR A 1 101 ? 14.589 -9.254 -18.989 1.00 88.12 101 THR A CA 1
ATOM 733 C C . THR A 1 101 ? 13.804 -9.207 -17.680 1.00 88.12 101 THR A C 1
ATOM 735 O O . THR A 1 101 ? 12.642 -8.816 -17.675 1.00 88.12 101 THR A O 1
ATOM 738 N N . HIS A 1 102 ? 14.442 -9.551 -16.559 1.00 90.31 102 HIS A N 1
ATOM 739 C CA . HIS A 1 102 ? 13.878 -9.364 -15.214 1.00 90.31 102 HIS A CA 1
ATOM 740 C C . HIS A 1 102 ? 14.112 -7.954 -14.654 1.00 90.31 102 HIS A C 1
ATOM 742 O O . HIS A 1 102 ? 13.637 -7.639 -13.568 1.00 90.31 102 HIS A O 1
ATOM 748 N N . VAL A 1 103 ? 14.846 -7.108 -15.378 1.00 87.31 103 VAL A N 1
ATOM 749 C CA . VAL A 1 103 ? 15.326 -5.813 -14.894 1.00 87.31 103 VAL A CA 1
ATOM 750 C C . VAL A 1 103 ? 14.754 -4.693 -15.754 1.00 87.31 103 VAL A C 1
ATOM 752 O O . VAL A 1 103 ? 14.976 -4.671 -16.965 1.00 87.31 103 VAL A O 1
ATOM 755 N N . CYS A 1 104 ? 14.067 -3.744 -15.116 1.00 88.06 104 CYS A N 1
ATOM 756 C CA . CYS A 1 104 ? 13.726 -2.448 -15.698 1.00 88.0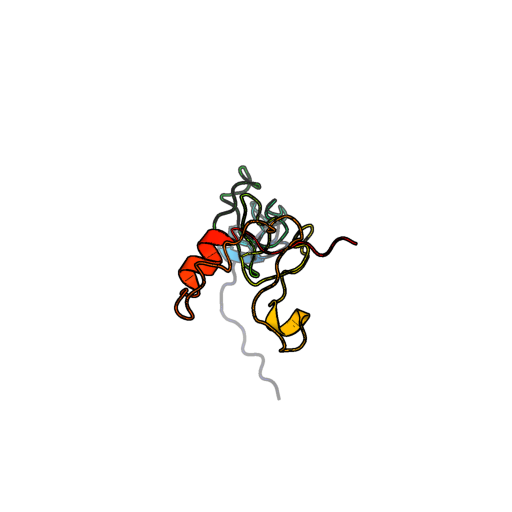6 104 CYS A CA 1
ATOM 757 C C . CYS A 1 104 ? 14.605 -1.374 -15.056 1.00 88.06 104 CYS A C 1
ATOM 759 O O . CYS A 1 104 ? 14.740 -1.338 -13.833 1.00 88.06 104 CYS A O 1
ATOM 761 N N . ILE A 1 105 ? 15.163 -0.480 -15.868 1.00 82.75 105 ILE A N 1
ATOM 762 C CA . ILE A 1 105 ? 15.968 0.659 -15.415 1.00 82.75 105 ILE A CA 1
ATOM 763 C C . ILE A 1 105 ? 15.375 1.959 -15.953 1.00 82.75 105 ILE A C 1
ATOM 765 O O . ILE A 1 105 ? 14.773 1.970 -17.024 1.00 82.75 105 ILE A O 1
ATOM 769 N N . ASN A 1 106 ? 15.539 3.045 -15.200 1.00 74.81 106 ASN A N 1
ATOM 770 C CA . ASN A 1 106 ? 15.219 4.395 -15.659 1.00 74.81 106 ASN A CA 1
ATOM 771 C C . ASN A 1 106 ? 16.472 5.043 -16.282 1.00 74.81 106 ASN A C 1
ATOM 773 O O . ASN A 1 106 ? 17.597 4.701 -15.912 1.00 74.81 106 ASN A O 1
ATOM 777 N N . ASP A 1 107 ? 16.286 6.042 -17.143 1.00 70.19 107 ASP A N 1
ATOM 778 C CA . ASP A 1 107 ? 17.343 6.841 -17.779 1.00 70.19 107 ASP A CA 1
ATOM 779 C C . ASP A 1 107 ? 18.264 7.539 -16.769 1.00 70.19 107 ASP A C 1
ATOM 781 O O . ASP A 1 107 ? 19.355 7.976 -17.111 1.00 70.19 107 ASP A O 1
ATOM 785 N N . SER A 1 108 ? 17.858 7.646 -15.501 1.00 65.62 108 SER A N 1
ATOM 786 C CA . SER A 1 108 ? 18.696 8.196 -14.428 1.00 65.62 108 SER A CA 1
ATOM 787 C C . SER A 1 108 ? 19.820 7.254 -13.979 1.00 65.62 108 SER A C 1
ATOM 789 O O . SER A 1 108 ? 20.722 7.690 -13.266 1.00 65.62 108 SER A O 1
ATOM 791 N N . ILE A 1 109 ? 19.807 5.984 -14.403 1.00 65.75 109 ILE A N 1
ATOM 792 C CA . ILE A 1 109 ? 20.809 4.984 -14.021 1.00 65.75 109 ILE A CA 1
ATOM 793 C C . ILE A 1 109 ? 21.877 4.811 -15.117 1.00 65.75 109 ILE A C 1
ATOM 795 O O . ILE A 1 109 ? 22.200 3.708 -15.552 1.00 65.75 109 ILE A O 1
ATOM 799 N N . THR A 1 110 ? 22.440 5.930 -15.583 1.00 59.03 110 THR A N 1
ATOM 800 C CA . THR A 1 110 ? 23.517 5.953 -16.594 1.00 59.03 110 THR A CA 1
ATOM 801 C C . THR A 1 110 ? 24.895 5.591 -16.039 1.00 59.03 110 THR A C 1
ATOM 803 O O . THR A 1 110 ? 25.826 5.359 -16.808 1.00 59.03 110 THR A O 1
ATOM 806 N N . SER A 1 111 ? 25.046 5.555 -14.713 1.00 60.00 111 SER A N 1
ATOM 807 C CA . SER A 1 111 ? 26.325 5.369 -14.020 1.00 60.00 111 SER A CA 1
ATOM 808 C C . SER A 1 111 ? 26.560 3.950 -13.509 1.00 60.00 111 SER A C 1
ATOM 810 O O . SER A 1 111 ? 27.535 3.740 -12.784 1.00 60.00 111 SER A O 1
ATOM 812 N N . PHE A 1 112 ? 25.725 2.975 -13.894 1.00 57.44 112 PHE A N 1
ATOM 813 C CA . PHE A 1 112 ? 26.033 1.568 -13.644 1.00 57.44 112 PHE A CA 1
ATOM 814 C C . PHE A 1 112 ? 27.405 1.265 -14.257 1.00 57.44 112 PHE A C 1
ATOM 816 O O . PHE A 1 112 ? 27.559 1.359 -15.481 1.00 57.44 112 PHE A O 1
ATOM 823 N N . PRO A 1 113 ? 28.421 0.911 -13.452 1.00 57.53 113 PRO A N 1
ATOM 824 C CA . PRO A 1 113 ? 29.711 0.533 -13.984 1.00 57.53 113 PRO A CA 1
ATOM 825 C C . PRO A 1 113 ? 29.555 -0.865 -14.584 1.00 57.53 113 PRO A C 1
ATOM 827 O O . PRO A 1 113 ? 29.876 -1.869 -13.962 1.00 57.53 113 PRO A O 1
ATOM 830 N N . PHE A 1 114 ? 29.058 -0.944 -15.822 1.00 55.34 114 PHE A N 1
ATOM 831 C CA . PHE A 1 114 ? 29.029 -2.183 -16.607 1.00 55.34 114 PHE A CA 1
ATOM 832 C C . PHE A 1 114 ? 30.432 -2.795 -16.760 1.00 55.34 114 PHE A C 1
ATOM 834 O O . PHE A 1 114 ? 30.564 -3.983 -17.025 1.00 55.34 114 PHE A O 1
ATOM 841 N N . SER A 1 115 ? 31.485 -2.006 -16.532 1.00 55.50 115 SER A N 1
ATOM 842 C CA . SER A 1 115 ? 32.879 -2.443 -16.452 1.00 55.50 115 SER A CA 1
ATOM 843 C C . SER A 1 115 ? 33.229 -3.257 -15.195 1.00 55.50 115 SER A C 1
ATOM 845 O O . SER A 1 115 ? 34.288 -3.879 -15.183 1.00 55.50 115 SER A O 1
ATOM 847 N N . SER A 1 116 ? 32.374 -3.293 -14.164 1.00 54.22 116 SER A N 1
ATOM 848 C CA . SER A 1 116 ? 32.514 -4.168 -12.986 1.00 54.22 116 SER A CA 1
ATOM 849 C C . SER A 1 116 ? 31.388 -5.195 -12.842 1.00 54.22 116 SER A C 1
ATOM 851 O O . SER A 1 116 ? 31.373 -5.930 -11.859 1.00 54.22 116 SER A O 1
ATOM 853 N N . VAL A 1 117 ? 30.455 -5.270 -13.798 1.00 54.72 117 VAL A N 1
ATOM 854 C CA . VAL A 1 117 ? 29.459 -6.346 -13.851 1.00 54.72 117 VAL A CA 1
ATOM 855 C C . VAL A 1 117 ? 30.166 -7.586 -14.395 1.00 54.72 117 VAL A C 1
ATOM 857 O O . VAL A 1 117 ? 30.091 -7.916 -15.578 1.00 54.72 117 VAL A O 1
ATOM 860 N N . SER A 1 118 ? 30.920 -8.260 -13.524 1.00 57.94 118 SER A N 1
ATOM 861 C CA . SER A 1 118 ? 31.151 -9.686 -13.709 1.00 57.94 118 SER A CA 1
ATOM 862 C C . SER A 1 118 ? 29.787 -10.376 -13.734 1.00 57.94 118 SER A C 1
ATOM 864 O O . SER A 1 118 ? 28.809 -9.892 -13.162 1.00 57.94 118 SER A O 1
ATOM 866 N N . SER A 1 119 ? 29.711 -11.519 -14.396 1.00 61.22 119 SER A N 1
ATOM 867 C CA . SER A 1 119 ? 28.540 -12.398 -14.490 1.00 61.22 119 SER A CA 1
ATOM 868 C C . SER A 1 119 ? 27.994 -12.924 -13.142 1.00 61.22 119 SER A C 1
ATOM 870 O O . SER A 1 119 ? 27.224 -13.877 -13.151 1.00 61.22 119 SER A O 1
ATOM 872 N N . ASP A 1 120 ? 28.376 -12.320 -12.011 1.00 65.56 120 ASP A N 1
ATOM 873 C CA . ASP A 1 120 ? 28.205 -12.819 -10.643 1.00 65.56 120 ASP A CA 1
ATOM 874 C C . ASP A 1 120 ? 27.469 -11.847 -9.697 1.00 65.56 120 ASP A C 1
ATOM 876 O O . ASP A 1 120 ? 27.429 -12.104 -8.497 1.00 65.56 120 ASP A O 1
ATOM 880 N N . ILE A 1 121 ? 26.884 -10.738 -10.178 1.00 68.69 121 ILE A N 1
ATOM 881 C CA . ILE A 1 121 ? 26.057 -9.886 -9.300 1.00 68.69 121 ILE A CA 1
ATOM 882 C C . ILE A 1 121 ? 24.816 -10.671 -8.873 1.00 68.69 121 ILE A C 1
ATOM 884 O O . ILE A 1 121 ? 24.016 -11.111 -9.705 1.00 68.69 121 ILE A O 1
ATOM 888 N N . SER A 1 122 ? 24.663 -10.839 -7.562 1.00 76.81 122 SER A N 1
ATOM 889 C CA . SER A 1 122 ? 23.488 -11.474 -6.976 1.00 76.81 122 SER A CA 1
ATOM 890 C C . SER A 1 122 ? 22.240 -10.608 -7.183 1.00 76.81 122 SER A C 1
ATOM 892 O O . SER A 1 122 ? 22.320 -9.380 -7.259 1.00 76.81 122 SER A O 1
ATOM 894 N N . LEU A 1 123 ? 21.060 -11.236 -7.260 1.00 73.56 123 LEU A N 1
ATOM 895 C CA . LEU A 1 123 ? 19.793 -10.493 -7.314 1.00 73.56 123 LEU A CA 1
ATOM 896 C C . LEU A 1 123 ? 19.664 -9.530 -6.123 1.00 73.56 123 LEU A C 1
ATOM 898 O O . LEU A 1 123 ? 19.216 -8.404 -6.306 1.00 73.56 123 LEU A O 1
ATOM 902 N N . ASP A 1 124 ? 20.161 -9.924 -4.950 1.00 77.56 124 ASP A N 1
ATOM 903 C CA . ASP A 1 124 ? 20.141 -9.104 -3.737 1.00 77.56 124 ASP A CA 1
ATOM 904 C C . ASP A 1 124 ? 20.967 -7.806 -3.880 1.00 77.56 124 ASP A C 1
ATOM 906 O O . ASP A 1 124 ? 20.522 -6.727 -3.481 1.00 77.56 124 ASP A O 1
ATOM 910 N N . GLU A 1 125 ? 22.152 -7.871 -4.498 1.00 79.94 125 GLU A N 1
ATOM 911 C CA . GLU A 1 125 ? 22.980 -6.684 -4.777 1.00 79.94 125 GLU A CA 1
ATOM 912 C C . GLU A 1 125 ? 22.344 -5.771 -5.828 1.00 79.94 125 GLU A C 1
ATOM 914 O O . GLU A 1 125 ? 22.414 -4.541 -5.723 1.00 79.94 125 GLU A O 1
ATOM 919 N N . LEU A 1 126 ? 21.689 -6.359 -6.830 1.00 73.69 126 LEU A N 1
ATOM 920 C CA . LEU A 1 126 ? 20.968 -5.602 -7.845 1.00 73.69 126 LEU A CA 1
ATOM 921 C C . LEU A 1 126 ? 19.769 -4.860 -7.237 1.00 73.69 126 LEU A C 1
ATOM 923 O O . LEU A 1 126 ? 19.558 -3.683 -7.535 1.00 73.69 126 LEU A O 1
ATOM 927 N N . GLU A 1 127 ? 19.011 -5.509 -6.353 1.00 76.56 127 GLU A N 1
ATOM 928 C CA . GLU A 1 127 ? 17.901 -4.881 -5.632 1.00 76.56 127 GLU A CA 1
ATOM 929 C C . GLU A 1 127 ? 18.374 -3.709 -4.761 1.00 76.56 127 GLU A C 1
ATOM 931 O O . GLU A 1 127 ? 17.713 -2.664 -4.706 1.00 76.56 127 GLU A O 1
ATOM 936 N N . GLN A 1 128 ? 19.544 -3.842 -4.129 1.00 75.81 128 GLN A N 1
ATOM 937 C CA . GLN A 1 128 ? 20.135 -2.778 -3.321 1.00 75.81 128 GLN A CA 1
ATOM 938 C C . GLN A 1 128 ? 20.564 -1.570 -4.164 1.00 75.81 128 GLN A C 1
ATOM 940 O O . GLN A 1 128 ? 20.399 -0.432 -3.720 1.00 75.81 128 GLN A O 1
ATOM 945 N N . TYR A 1 129 ? 21.082 -1.797 -5.373 1.00 78.56 129 TYR A N 1
ATOM 946 C CA . TYR A 1 129 ? 21.508 -0.714 -6.259 1.00 78.56 129 TYR A CA 1
ATOM 947 C C . TYR A 1 129 ? 20.329 0.009 -6.915 1.00 78.56 129 TYR A C 1
ATOM 949 O O . TYR A 1 129 ? 20.327 1.236 -7.004 1.00 78.56 129 TYR A O 1
ATOM 957 N N . LEU A 1 130 ? 19.322 -0.735 -7.380 1.00 78.69 130 LEU A N 1
ATOM 958 C CA . LEU A 1 130 ? 18.164 -0.154 -8.062 1.00 78.69 130 LEU A CA 1
ATOM 959 C C . LEU A 1 130 ? 17.319 0.698 -7.114 1.00 78.69 130 LEU A C 1
ATOM 961 O O . LEU A 1 130 ? 16.777 1.718 -7.530 1.00 78.69 130 LEU A O 1
ATOM 965 N N . GLY A 1 131 ? 17.230 0.306 -5.840 1.00 85.56 131 GLY A N 1
ATOM 966 C CA . GLY A 1 131 ? 16.513 1.041 -4.802 1.00 85.56 131 GLY A CA 1
ATOM 967 C C . GLY A 1 131 ? 14.992 0.984 -4.967 1.00 85.56 131 GLY A C 1
ATOM 968 O O . GLY A 1 131 ? 14.298 0.539 -4.054 1.00 85.56 131 GLY A O 1
ATOM 969 N N . GLU A 1 132 ? 14.455 1.392 -6.110 1.00 91.31 132 GLU A N 1
ATOM 970 C CA . GLU A 1 132 ? 13.037 1.370 -6.466 1.00 91.31 132 GLU A CA 1
ATOM 971 C C . GLU A 1 132 ? 12.825 0.962 -7.928 1.00 91.31 132 GLU A C 1
ATOM 973 O O . GLU A 1 132 ? 13.721 1.042 -8.768 1.00 91.31 132 GLU A O 1
ATOM 978 N N . GLY A 1 133 ? 11.624 0.472 -8.210 1.00 91.56 133 GLY A N 1
ATOM 979 C CA . GLY A 1 133 ? 11.179 0.151 -9.556 1.00 91.56 133 GLY A CA 1
ATOM 980 C C . GLY A 1 133 ? 10.844 1.409 -10.370 1.00 91.56 133 GLY A C 1
ATOM 981 O O . GLY A 1 133 ? 10.336 2.369 -9.785 1.00 91.56 133 GLY A O 1
ATOM 982 N N . PRO A 1 134 ? 11.078 1.438 -11.697 1.00 91.75 134 PRO A N 1
ATOM 983 C CA . PRO A 1 134 ? 10.715 2.586 -12.524 1.00 91.75 134 PRO A CA 1
ATOM 984 C C . PRO A 1 134 ? 9.204 2.847 -12.550 1.00 91.75 134 PRO A C 1
ATOM 986 O O . PRO A 1 134 ? 8.395 1.916 -12.558 1.00 91.75 134 PRO A O 1
ATOM 989 N N . THR A 1 135 ? 8.821 4.119 -12.646 1.00 90.88 135 THR A N 1
ATOM 990 C CA . THR A 1 135 ? 7.428 4.517 -12.874 1.00 90.88 135 THR A CA 1
ATOM 991 C C . THR A 1 135 ? 7.115 4.505 -14.365 1.00 90.88 135 THR A C 1
ATOM 993 O O . THR A 1 135 ? 7.880 5.038 -15.170 1.00 90.88 135 THR A O 1
ATOM 996 N N . THR A 1 136 ? 5.977 3.932 -14.753 1.00 79.31 136 THR A N 1
ATOM 997 C CA . THR A 1 136 ? 5.425 4.157 -16.093 1.00 79.31 136 THR A CA 1
ATOM 998 C C . THR A 1 136 ? 4.776 5.534 -16.098 1.00 79.31 136 THR A C 1
ATOM 1000 O O . THR A 1 136 ? 3.674 5.692 -15.576 1.00 79.31 136 THR A O 1
ATOM 1003 N N . SER A 1 137 ? 5.459 6.548 -16.626 1.00 62.25 137 SER A N 1
ATOM 1004 C CA . SER A 1 137 ? 4.822 7.843 -16.873 1.00 62.25 137 SER A CA 1
ATOM 1005 C C . SER A 1 137 ? 3.603 7.644 -17.782 1.00 62.25 137 SER A C 1
ATOM 1007 O O . SER A 1 137 ? 3.709 6.949 -18.796 1.00 62.25 137 SER A O 1
ATOM 1009 N N . ALA A 1 138 ? 2.466 8.225 -17.396 1.00 44.91 138 ALA A N 1
ATOM 1010 C CA . ALA A 1 138 ? 1.292 8.365 -18.258 1.00 44.91 138 ALA A CA 1
ATOM 1011 C C . ALA A 1 138 ? 1.561 9.327 -19.425 1.00 44.91 138 ALA A C 1
ATOM 1013 O O . ALA A 1 138 ? 2.341 10.290 -19.228 1.00 44.91 138 ALA A O 1
#

Organism: Timema poppense (NCBI:txid170557)

Radius of gyration: 21.78 Å; chains: 1; bounding box: 66×39×43 Å

Secondary structure (DSSP, 8-state):
---------PPP--TT--TTEEEEETTEEEEPTTEESTTS-EEPSSTTS--EEETTEEEEES---TTEESSSS-EEPTTEEEE-GGG-EEEEHHHHTTTS-S----TT-TT--GGG--TT--HHHHHHHH-SPPP---

Foldseek 3Di:
DDDPDPPPDDDADAPVAAPAFGRPHHQCTDHDFQFADSNRPHGAQLQSFAHAPHPVTSQQGDDGHQQFDDSSSQFHQFQWEEGSHNNTHTHGVCVVVVNPDSGDADPVPPPPPPVPPDVDDDPVNVSVVRVTHYYDDD

pLDDT: mean 87.64, std 14.83, range [43.5, 98.69]

InterPro domains:
  IPR000742 EGF-like domain [PS00022] (29-40)
  IPR002049 Laminin-type EGF domain [PS01248] (61-93)
  IPR002049 Laminin-type EGF domain [PS50027] (44-92)
  IPR002049 Laminin-type EGF domain [cd00055] (44-91)
  IPR056863 Laminin/attractin/netrin-like, EGF domain [PF24973] (44-90)